Protein AF-A0A7X9IJD6-F1 (afdb_monomer_lite)

Structure (mmCIF, N/CA/C/O backbone):
data_AF-A0A7X9IJD6-F1
#
_entry.id   AF-A0A7X9IJD6-F1
#
loop_
_atom_site.group_PDB
_atom_site.id
_atom_site.type_symbol
_atom_site.label_atom_id
_atom_site.label_alt_id
_atom_site.label_comp_id
_atom_site.label_asym_id
_atom_site.label_entity_id
_atom_site.label_seq_id
_atom_site.pdbx_PDB_ins_code
_atom_site.Cartn_x
_atom_site.Cartn_y
_atom_site.Cartn_z
_atom_site.occupancy
_atom_site.B_iso_or_equiv
_atom_site.auth_seq_id
_atom_site.auth_comp_id
_atom_site.auth_asym_id
_atom_site.auth_atom_id
_atom_site.pdbx_PDB_model_num
ATOM 1 N N . MET A 1 1 ? 1.363 10.890 1.191 1.00 77.12 1 MET A N 1
ATOM 2 C CA . MET A 1 1 ? 1.584 9.485 1.599 1.00 77.12 1 MET A CA 1
ATOM 3 C C . MET A 1 1 ? 1.207 8.588 0.437 1.00 77.12 1 MET A C 1
ATOM 5 O O . MET A 1 1 ? 0.271 8.940 -0.274 1.00 77.12 1 MET A O 1
ATOM 9 N N . MET A 1 2 ? 1.909 7.467 0.264 1.00 86.25 2 MET A N 1
ATOM 10 C CA . MET A 1 2 ? 1.574 6.472 -0.753 1.00 86.25 2 MET A CA 1
ATOM 11 C C . MET A 1 2 ? 0.934 5.238 -0.121 1.00 86.25 2 MET A C 1
ATOM 13 O O . MET A 1 2 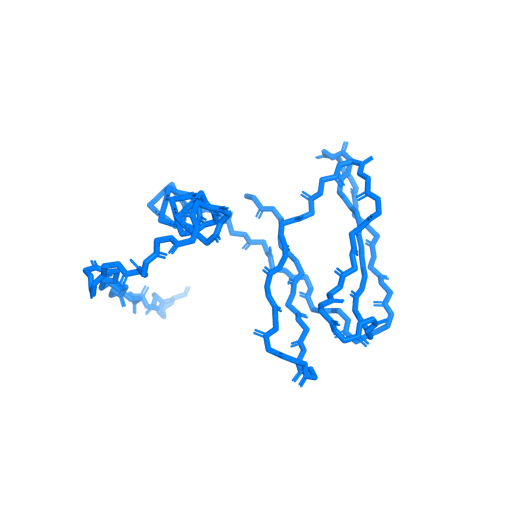? 1.429 4.720 0.885 1.00 86.25 2 MET A O 1
ATOM 17 N N . LEU A 1 3 ? -0.171 4.792 -0.706 1.00 88.94 3 LEU A N 1
ATOM 18 C CA . LEU A 1 3 ? -0.900 3.598 -0.302 1.00 88.94 3 LEU A CA 1
ATOM 19 C C . LEU A 1 3 ? -1.062 2.669 -1.506 1.00 88.94 3 LEU A C 1
ATOM 21 O O . LEU A 1 3 ? -1.094 3.138 -2.642 1.00 88.94 3 LEU A O 1
ATOM 25 N N . ILE A 1 4 ? -1.250 1.381 -1.248 1.00 92.44 4 ILE A N 1
ATOM 26 C CA . ILE A 1 4 ? -1.880 0.469 -2.203 1.00 92.44 4 ILE A CA 1
ATOM 27 C C . ILE A 1 4 ? -3.267 0.085 -1.707 1.00 92.44 4 ILE A C 1
ATOM 29 O O . ILE A 1 4 ? -3.468 -0.160 -0.515 1.00 92.44 4 ILE A O 1
ATOM 33 N N . TYR A 1 5 ? -4.214 0.017 -2.631 1.00 90.25 5 TYR A N 1
ATOM 34 C CA . TYR A 1 5 ? -5.533 -0.555 -2.423 1.00 90.25 5 TYR A CA 1
ATOM 35 C C . TYR A 1 5 ? -5.642 -1.889 -3.158 1.00 90.25 5 TYR A C 1
ATOM 37 O O . TYR A 1 5 ? -5.270 -1.998 -4.328 1.00 90.25 5 TYR A O 1
ATOM 45 N N . CYS A 1 6 ? -6.158 -2.902 -2.465 1.00 92.00 6 CYS A N 1
ATOM 46 C CA . CYS A 1 6 ? -6.455 -4.203 -3.044 1.00 92.00 6 CYS A CA 1
ATOM 47 C C . CYS A 1 6 ? -7.955 -4.299 -3.370 1.00 92.00 6 CYS A C 1
ATOM 49 O O . CYS A 1 6 ? -8.763 -4.370 -2.441 1.00 92.00 6 CYS A O 1
ATOM 51 N N . PRO A 1 7 ? -8.360 -4.388 -4.650 1.00 89.62 7 PRO A N 1
ATOM 52 C CA . PRO A 1 7 ? -9.771 -4.519 -5.014 1.00 89.62 7 PRO A CA 1
ATOM 53 C C . PRO A 1 7 ? -10.370 -5.877 -4.610 1.00 89.62 7 PRO A C 1
ATOM 55 O O . PRO A 1 7 ? -11.585 -5.993 -4.476 1.00 89.62 7 PRO A O 1
ATOM 58 N N . VAL A 1 8 ? -9.533 -6.896 -4.370 1.00 90.50 8 VAL A N 1
ATOM 59 C CA . VAL A 1 8 ? -9.974 -8.254 -4.012 1.00 90.50 8 VAL A CA 1
ATOM 60 C C . VAL A 1 8 ? -10.443 -8.324 -2.558 1.00 90.50 8 VAL A C 1
ATOM 62 O O . VAL A 1 8 ? -11.582 -8.694 -2.289 1.00 90.50 8 VAL A O 1
ATOM 65 N N . CYS A 1 9 ? -9.579 -7.960 -1.605 1.00 89.88 9 CYS A N 1
ATOM 66 C CA . CYS A 1 9 ? -9.903 -8.016 -0.173 1.00 89.88 9 CYS A CA 1
ATOM 67 C C . CYS A 1 9 ? -10.342 -6.672 0.420 1.00 89.88 9 CYS A C 1
ATOM 69 O O . CYS A 1 9 ? -10.636 -6.603 1.612 1.00 89.88 9 CYS A O 1
ATOM 71 N N . LYS A 1 10 ? -10.400 -5.613 -0.398 1.00 88.31 10 LYS A N 1
ATOM 72 C CA . LYS A 1 10 ? -10.718 -4.235 0.013 1.00 88.31 10 LYS A CA 1
ATOM 73 C C . LYS A 1 10 ? -9.767 -3.681 1.081 1.00 88.31 10 LYS A C 1
ATOM 75 O O . LYS A 1 10 ? -10.132 -2.775 1.826 1.00 88.31 10 LYS A O 1
ATOM 80 N N . ASP A 1 11 ? -8.556 -4.226 1.150 1.00 84.31 11 ASP A N 1
ATOM 81 C CA . ASP A 1 11 ? -7.525 -3.799 2.089 1.00 84.31 11 ASP A CA 1
ATOM 82 C C . ASP A 1 11 ? -6.768 -2.580 1.554 1.00 84.31 11 ASP A C 1
ATOM 84 O O . ASP A 1 11 ? -6.606 -2.407 0.341 1.00 84.31 11 ASP A O 1
ATOM 88 N N . MET A 1 12 ? -6.303 -1.735 2.469 1.00 89.38 12 MET A N 1
ATOM 89 C CA . MET A 1 12 ? -5.574 -0.511 2.159 1.00 89.38 12 MET A CA 1
ATOM 90 C C . MET A 1 12 ? -4.313 -0.456 3.005 1.00 89.38 12 MET A C 1
ATOM 92 O O . MET A 1 12 ? -4.370 -0.474 4.235 1.00 89.38 12 MET A O 1
ATOM 96 N N . ILE A 1 13 ? -3.167 -0.378 2.339 1.00 88.50 13 ILE A N 1
ATOM 97 C CA . ILE A 1 13 ? -1.871 -0.569 2.982 1.00 88.50 13 ILE A CA 1
ATOM 98 C C . ILE A 1 13 ? -0.984 0.612 2.684 1.00 88.50 13 ILE A C 1
ATOM 100 O O . ILE A 1 13 ? -0.824 1.019 1.536 1.00 88.50 13 ILE A O 1
ATOM 104 N N . LYS A 1 14 ? -0.349 1.130 3.728 1.00 89.19 14 LYS A N 1
ATOM 105 C CA . LYS A 1 14 ? 0.705 2.119 3.578 1.00 89.19 14 LYS A CA 1
ATOM 106 C C . LYS A 1 14 ? 1.960 1.480 3.003 1.00 89.19 14 LYS A C 1
ATOM 108 O O . LYS A 1 14 ? 2.488 0.529 3.576 1.00 89.19 14 LYS A O 1
ATOM 113 N N . MET A 1 15 ? 2.450 2.048 1.908 1.00 89.25 15 MET A N 1
ATOM 114 C CA . MET A 1 15 ? 3.732 1.664 1.335 1.00 89.25 15 MET A CA 1
ATOM 115 C C . MET A 1 15 ? 4.858 2.301 2.153 1.00 89.25 15 MET A C 1
ATOM 117 O O . MET A 1 15 ? 4.803 3.485 2.500 1.00 89.25 15 MET A O 1
ATOM 121 N N . ILE A 1 16 ? 5.865 1.497 2.467 1.00 90.31 16 ILE A N 1
ATOM 122 C CA . ILE A 1 16 ? 7.108 1.894 3.137 1.00 90.31 16 ILE A CA 1
ATOM 123 C C . ILE A 1 16 ? 8.295 1.383 2.300 1.00 90.31 16 ILE A C 1
ATOM 125 O O . ILE A 1 16 ? 8.053 0.669 1.322 1.00 90.31 16 ILE A O 1
ATOM 129 N N . PRO A 1 17 ? 9.556 1.698 2.651 1.00 91.75 17 PRO A N 1
ATOM 130 C CA . PRO A 1 17 ? 10.745 1.166 1.970 1.00 91.75 17 PRO A CA 1
ATOM 131 C C . PRO A 1 17 ? 10.992 -0.339 2.201 1.00 91.75 17 PRO A C 1
ATOM 133 O O . PRO A 1 17 ? 12.125 -0.801 2.157 1.00 91.75 17 PRO A O 1
ATOM 136 N N . GLU A 1 18 ? 9.934 -1.101 2.460 1.00 92.62 18 GLU A N 1
ATOM 137 C CA . GLU A 1 18 ? 9.914 -2.550 2.620 1.00 92.62 18 GLU A CA 1
ATOM 138 C C . GLU A 1 18 ? 8.712 -3.088 1.846 1.00 92.62 18 GLU A C 1
ATOM 140 O O . GLU A 1 18 ? 7.692 -2.404 1.713 1.00 92.62 18 GLU A O 1
ATOM 145 N N . TRP A 1 19 ? 8.820 -4.317 1.348 1.00 94.06 19 TRP A N 1
ATOM 146 C CA . TRP A 1 19 ? 7.751 -4.950 0.587 1.00 94.06 19 TRP A CA 1
ATOM 147 C C . TRP A 1 19 ? 6.531 -5.215 1.475 1.00 94.06 19 TRP A C 1
ATOM 149 O O . TRP A 1 19 ? 6.629 -5.866 2.517 1.00 94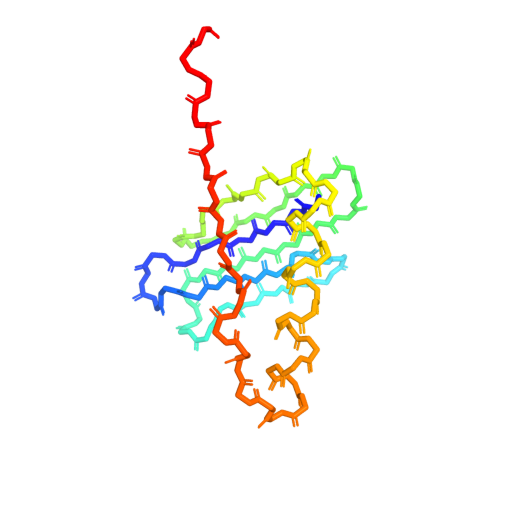.06 19 TRP A O 1
ATOM 159 N N . ARG A 1 20 ? 5.369 -4.687 1.082 1.00 94.12 20 ARG A N 1
ATOM 160 C CA . ARG A 1 20 ? 4.107 -4.847 1.813 1.00 94.12 20 ARG A CA 1
ATOM 161 C C . ARG A 1 20 ? 3.108 -5.610 0.968 1.00 94.12 20 ARG A C 1
ATOM 163 O O . ARG A 1 20 ? 3.011 -5.382 -0.231 1.00 94.12 20 ARG A O 1
ATOM 170 N N . VAL A 1 21 ? 2.333 -6.460 1.629 1.00 93.94 21 VAL A N 1
ATOM 171 C CA . VAL A 1 21 ? 1.384 -7.391 1.013 1.00 93.94 21 VAL A CA 1
ATOM 172 C C . VAL A 1 21 ? 0.022 -7.227 1.675 1.00 93.94 21 VAL A C 1
ATOM 174 O O . VAL A 1 21 ? -0.050 -7.065 2.897 1.00 93.94 21 VAL A O 1
ATOM 177 N N . CYS A 1 22 ? -1.050 -7.235 0.880 1.00 92.50 22 CYS A N 1
ATOM 178 C CA . CYS A 1 22 ? -2.426 -7.169 1.381 1.00 92.50 22 CYS A CA 1
ATOM 179 C C . CYS A 1 22 ? -2.846 -8.431 2.115 1.00 92.50 22 CYS A C 1
ATOM 181 O O . CYS A 1 22 ? -2.239 -9.489 1.968 1.00 92.50 22 CYS A O 1
ATOM 183 N N . HIS A 1 23 ? -3.938 -8.330 2.871 1.00 90.81 23 HIS A N 1
ATOM 184 C CA . HIS A 1 23 ? -4.457 -9.455 3.640 1.00 90.81 23 HIS A CA 1
ATOM 185 C C . HIS A 1 23 ? -4.682 -10.737 2.814 1.00 90.81 23 HIS A C 1
ATOM 187 O O . HIS A 1 23 ? -4.468 -11.828 3.331 1.00 90.81 23 HIS A O 1
ATOM 193 N N . CYS A 1 24 ? -5.086 -10.630 1.541 1.00 92.31 24 CYS A N 1
ATOM 194 C CA . CYS A 1 24 ? -5.285 -11.800 0.676 1.00 92.31 24 CYS A CA 1
ATOM 195 C C . CYS A 1 24 ? -4.068 -12.197 -0.173 1.00 92.31 24 CYS A C 1
ATOM 197 O O . CYS A 1 24 ? -4.180 -13.130 -0.962 1.00 92.31 24 CYS A O 1
ATOM 199 N N . GLY A 1 25 ? -2.940 -11.491 -0.072 1.00 94.31 25 GLY A N 1
ATOM 200 C CA . GLY A 1 25 ? -1.739 -11.794 -0.858 1.00 94.31 25 GLY A CA 1
ATOM 201 C C . GLY A 1 25 ? -1.783 -11.392 -2.337 1.00 94.31 25 GLY A C 1
ATOM 202 O O . GLY A 1 25 ? -0.821 -11.628 -3.048 1.00 94.31 25 GLY A O 1
ATOM 203 N N . MET A 1 26 ? -2.870 -10.786 -2.827 1.00 94.75 26 MET A N 1
ATOM 204 C CA . MET A 1 26 ? -3.062 -10.506 -4.266 1.00 94.75 26 MET A CA 1
ATOM 205 C C . MET A 1 26 ? -2.547 -9.135 -4.727 1.00 94.75 26 MET A C 1
ATOM 207 O O . MET A 1 26 ? -2.576 -8.825 -5.921 1.00 94.75 26 MET A O 1
ATOM 211 N N . SER A 1 27 ? -2.156 -8.274 -3.793 1.00 94.94 27 SER A N 1
ATOM 212 C CA . SER A 1 27 ? -1.707 -6.909 -4.061 1.00 94.94 27 SER A CA 1
ATOM 213 C C . SER A 1 27 ? -0.533 -6.580 -3.165 1.00 94.94 27 SER A C 1
ATOM 215 O O . SER A 1 27 ? -0.622 -6.734 -1.944 1.00 94.94 27 SER A O 1
ATOM 217 N N . GLU A 1 28 ? 0.541 -6.097 -3.775 1.00 95.94 28 GLU A N 1
ATOM 218 C CA . GLU A 1 28 ? 1.805 -5.874 -3.087 1.00 95.94 28 GLU A CA 1
ATOM 219 C C . GLU A 1 28 ? 2.501 -4.620 -3.617 1.00 95.94 28 GLU A C 1
ATOM 221 O O . GLU A 1 28 ? 2.227 -4.163 -4.731 1.00 95.94 28 GLU A O 1
ATOM 226 N N . GLY A 1 29 ? 3.398 -4.053 -2.816 1.00 94.81 29 GLY A N 1
ATOM 227 C CA . GLY A 1 29 ? 4.232 -2.946 -3.260 1.00 94.81 29 GLY A CA 1
ATOM 228 C C . GLY A 1 29 ? 5.114 -2.337 -2.178 1.00 94.81 29 GLY A C 1
ATOM 229 O O . GLY A 1 29 ? 4.968 -2.621 -0.987 1.00 94.81 29 GLY A O 1
ATOM 230 N N . LEU A 1 30 ? 6.021 -1.461 -2.610 1.00 95.31 30 LEU A N 1
ATOM 231 C CA . LEU A 1 30 ? 6.895 -0.663 -1.747 1.00 95.31 30 LEU A CA 1
ATOM 232 C C . LEU A 1 30 ? 7.122 0.747 -2.292 1.00 95.31 30 LEU A C 1
ATOM 234 O O . LEU A 1 30 ? 6.977 1.003 -3.490 1.00 95.31 30 LEU A O 1
ATOM 238 N N . PHE A 1 31 ? 7.487 1.663 -1.397 1.00 91.81 31 PHE A N 1
ATOM 239 C CA . PHE A 1 31 ? 7.810 3.051 -1.719 1.00 91.81 31 PHE A CA 1
ATOM 240 C C . PHE A 1 31 ? 9.091 3.468 -1.002 1.00 91.81 31 PHE A C 1
ATOM 242 O O . PHE A 1 31 ? 9.128 3.481 0.227 1.00 91.81 31 PHE A O 1
ATOM 249 N N . ASN A 1 32 ? 10.125 3.842 -1.756 1.00 90.25 32 ASN A N 1
ATOM 250 C CA . ASN A 1 32 ? 11.438 4.208 -1.211 1.00 90.25 32 ASN A CA 1
ATOM 251 C C . ASN A 1 32 ? 11.669 5.730 -1.106 1.00 90.25 32 ASN A C 1
ATOM 253 O O . ASN A 1 32 ? 12.803 6.157 -0.937 1.00 90.25 32 ASN A O 1
ATOM 257 N N . GLY A 1 33 ? 10.612 6.545 -1.188 1.00 84.56 33 GLY A N 1
ATOM 258 C CA . GLY A 1 33 ? 10.692 8.010 -1.113 1.00 84.56 33 GLY A CA 1
ATOM 259 C C . GLY A 1 33 ? 10.688 8.688 -2.483 1.00 84.56 33 GLY A C 1
ATOM 260 O O . GLY A 1 33 ? 9.963 9.664 -2.661 1.00 84.56 33 GLY A O 1
ATOM 261 N N . ASP A 1 34 ? 11.392 8.107 -3.453 1.00 86.56 34 ASP A N 1
ATOM 262 C CA . ASP A 1 34 ? 11.530 8.672 -4.805 1.00 86.56 34 ASP A CA 1
ATOM 263 C C . ASP A 1 34 ? 10.802 7.848 -5.873 1.00 86.56 34 ASP A C 1
ATOM 265 O O . ASP A 1 34 ? 10.384 8.363 -6.909 1.00 86.56 34 ASP A O 1
ATOM 269 N N . SER A 1 35 ? 10.626 6.551 -5.627 1.00 87.69 35 SER A N 1
ATOM 270 C CA . SER A 1 35 ? 10.052 5.606 -6.579 1.00 87.69 35 SER A CA 1
ATOM 271 C C . SER A 1 35 ? 9.141 4.598 -5.891 1.00 87.69 35 SER A C 1
ATOM 273 O O . SER A 1 35 ? 9.214 4.353 -4.682 1.00 87.69 35 SER A O 1
ATOM 275 N N . TRP A 1 36 ? 8.254 4.009 -6.682 1.00 89.75 36 TRP A N 1
ATOM 276 C CA . TRP A 1 36 ? 7.290 3.032 -6.214 1.00 89.75 36 TRP A CA 1
ATOM 277 C C . TRP A 1 36 ? 7.245 1.836 -7.138 1.00 89.75 36 TRP A C 1
ATOM 279 O O . TRP A 1 36 ? 7.428 1.956 -8.348 1.00 89.75 36 TRP A O 1
ATOM 289 N N . GLN A 1 37 ? 7.007 0.682 -6.534 1.00 93.75 37 GLN A N 1
ATOM 290 C CA . GLN A 1 37 ? 6.823 -0.576 -7.234 1.00 93.75 37 GLN A CA 1
ATOM 291 C C . GLN A 1 37 ? 5.563 -1.230 -6.692 1.00 93.75 37 GLN A C 1
ATOM 293 O O . GLN A 1 37 ? 5.357 -1.261 -5.477 1.00 93.75 37 GLN A O 1
ATOM 298 N N . VAL A 1 38 ? 4.720 -1.724 -7.594 1.00 92.75 38 VAL A N 1
ATOM 299 C CA . VAL A 1 38 ? 3.500 -2.463 -7.263 1.00 92.75 38 VAL A CA 1
ATOM 300 C C . VAL A 1 38 ? 3.378 -3.686 -8.152 1.00 92.75 38 VAL A C 1
ATOM 302 O O . VAL A 1 38 ? 3.819 -3.668 -9.302 1.00 92.75 38 VAL A O 1
ATOM 305 N N . THR A 1 39 ? 2.760 -4.737 -7.627 1.00 93.75 39 THR A N 1
ATOM 306 C CA . THR A 1 39 ? 2.502 -5.978 -8.364 1.00 93.75 39 THR A CA 1
ATOM 307 C C . THR A 1 39 ? 1.098 -6.514 -8.082 1.00 93.75 39 THR A C 1
ATOM 309 O O . THR A 1 39 ? 0.390 -6.070 -7.168 1.00 93.75 39 THR A O 1
ATOM 312 N N . GLY A 1 40 ? 0.674 -7.477 -8.904 1.00 92.12 40 GLY A N 1
ATOM 313 C CA . GLY A 1 40 ? -0.629 -8.124 -8.784 1.00 92.12 40 GLY A CA 1
ATOM 314 C C . GLY A 1 40 ? -1.782 -7.184 -9.136 1.00 92.12 40 GLY A C 1
ATOM 315 O O . GLY A 1 40 ? -1.755 -6.505 -10.158 1.00 92.12 40 GLY A O 1
ATOM 316 N N . GLN A 1 41 ? -2.807 -7.160 -8.284 1.00 90.00 41 GLN A N 1
ATOM 317 C CA . GLN A 1 41 ? -4.023 -6.345 -8.446 1.00 90.00 41 GLN A CA 1
ATOM 318 C C . GLN A 1 41 ? -3.924 -4.983 -7.727 1.00 90.00 41 GLN A C 1
ATOM 320 O O . GLN A 1 41 ? -4.940 -4.362 -7.426 1.00 90.00 41 GLN A O 1
ATOM 325 N N . ALA A 1 42 ? -2.721 -4.557 -7.334 1.00 90.06 42 ALA A N 1
ATOM 326 C CA . ALA A 1 42 ? -2.527 -3.363 -6.518 1.00 90.06 42 ALA A CA 1
ATOM 327 C C . ALA A 1 42 ? -2.860 -2.073 -7.284 1.00 90.06 42 ALA A C 1
ATOM 329 O O . ALA A 1 42 ? -2.301 -1.803 -8.346 1.00 90.06 42 ALA A O 1
ATOM 330 N N . ILE A 1 43 ? -3.721 -1.240 -6.696 1.00 90.50 43 ILE A N 1
ATOM 331 C CA . ILE A 1 43 ? -4.022 0.105 -7.192 1.00 90.50 43 ILE A CA 1
ATOM 332 C C . ILE A 1 43 ? -3.282 1.116 -6.305 1.00 90.50 43 ILE A C 1
ATOM 334 O O . ILE A 1 43 ? -3.599 1.217 -5.116 1.00 90.50 43 ILE A O 1
ATOM 338 N N . PRO A 1 44 ? -2.296 1.859 -6.829 1.00 87.00 44 PRO A N 1
ATOM 339 C CA . PRO A 1 44 ? -1.602 2.893 -6.071 1.00 87.00 44 PRO A CA 1
ATOM 340 C C . PRO A 1 44 ? -2.529 4.081 -5.797 1.00 87.00 44 PRO A C 1
ATOM 342 O O . PRO A 1 44 ? -3.243 4.553 -6.679 1.00 87.00 44 PRO A O 1
ATOM 345 N N . ILE A 1 45 ? -2.483 4.606 -4.577 1.00 86.25 45 ILE A N 1
ATOM 346 C CA . ILE A 1 45 ? -3.208 5.811 -4.177 1.00 86.25 45 ILE A CA 1
ATOM 347 C C . ILE A 1 45 ? -2.199 6.808 -3.617 1.00 86.25 45 ILE A C 1
ATOM 349 O O . ILE A 1 45 ? -1.582 6.586 -2.568 1.00 86.25 45 ILE A O 1
ATOM 353 N N . LEU A 1 46 ? -2.058 7.937 -4.309 1.00 83.06 46 LEU A N 1
ATOM 354 C CA . LEU A 1 46 ? -1.324 9.090 -3.812 1.00 83.06 46 LEU A CA 1
ATOM 355 C C . LEU A 1 46 ? -2.286 9.977 -3.025 1.00 83.06 46 LEU A C 1
ATOM 357 O O . LEU A 1 46 ? -3.216 10.546 -3.591 1.00 83.06 46 LEU A O 1
ATOM 361 N N . VAL A 1 47 ? -2.037 10.140 -1.726 1.00 72.56 47 VAL A N 1
ATOM 362 C CA . VAL A 1 47 ? -2.811 11.083 -0.914 1.00 72.56 47 VAL A CA 1
ATOM 363 C C . VAL A 1 47 ? -1.944 12.246 -0.469 1.00 72.56 47 VAL A C 1
ATOM 365 O O . VAL A 1 47 ? -1.012 12.086 0.328 1.00 72.56 47 VAL A O 1
ATOM 368 N N . ASN A 1 48 ? -2.282 13.436 -0.964 1.00 71.69 48 ASN A N 1
ATOM 369 C CA . ASN A 1 48 ? -1.624 14.693 -0.617 1.00 71.69 48 ASN A CA 1
ATOM 370 C C . ASN A 1 48 ? -2.516 15.602 0.249 1.00 71.69 48 ASN A C 1
ATOM 372 O O . ASN A 1 48 ? -2.660 16.791 -0.008 1.00 71.69 48 ASN A O 1
ATOM 376 N N . CYS A 1 49 ? -3.151 15.039 1.282 1.00 72.56 49 CYS A N 1
ATOM 377 C CA . CYS A 1 49 ? -3.998 15.796 2.205 1.00 72.56 49 CYS A CA 1
ATOM 378 C C . CYS A 1 49 ? -3.552 15.591 3.659 1.00 72.56 49 CYS A C 1
ATOM 380 O O . CYS A 1 49 ? -3.485 14.459 4.146 1.00 72.56 49 CYS A O 1
ATOM 382 N N . LYS A 1 50 ? -3.258 16.692 4.370 1.00 71.12 50 LYS A N 1
ATOM 383 C CA . LYS A 1 50 ? -2.822 16.675 5.782 1.00 71.12 50 LYS A CA 1
ATOM 384 C C . LYS A 1 50 ? -3.861 16.014 6.693 1.00 71.12 50 LYS A C 1
ATOM 386 O O . LYS A 1 50 ? -3.503 15.165 7.507 1.00 71.12 50 LYS A O 1
ATOM 391 N N . SER A 1 51 ? -5.134 16.363 6.519 1.00 69.19 51 SER A N 1
ATOM 392 C CA . SER A 1 51 ? -6.257 15.827 7.297 1.00 69.19 51 SER A CA 1
ATOM 393 C C . SER A 1 51 ? -6.403 14.320 7.090 1.00 69.19 51 SER A C 1
ATOM 395 O O . SER A 1 51 ? -6.534 13.569 8.055 1.00 69.19 51 SER A O 1
ATOM 397 N N . PHE A 1 52 ? -6.274 13.866 5.839 1.00 70.56 52 PHE A N 1
ATOM 398 C CA . PHE A 1 52 ? -6.343 12.448 5.501 1.00 70.56 52 PHE A CA 1
ATOM 399 C C . PHE A 1 52 ? -5.186 11.650 6.097 1.00 70.56 52 PHE A C 1
ATOM 401 O O . PHE A 1 52 ? -5.407 10.617 6.724 1.00 70.56 52 PHE A O 1
ATOM 408 N N . ASN A 1 53 ? -3.956 12.155 5.966 1.00 68.12 53 ASN A N 1
ATOM 409 C CA . ASN A 1 53 ? -2.773 11.505 6.530 1.00 68.12 53 ASN A CA 1
ATOM 410 C C . ASN A 1 53 ? -2.894 11.317 8.050 1.00 68.12 53 ASN A C 1
ATOM 412 O O . ASN A 1 53 ? -2.478 10.281 8.571 1.00 68.12 53 ASN A O 1
ATOM 416 N N . LYS A 1 54 ? -3.486 12.291 8.756 1.00 72.56 54 LYS A N 1
ATOM 417 C CA . LYS A 1 54 ? -3.742 12.194 10.198 1.00 72.56 54 LYS A CA 1
ATOM 418 C C . LYS A 1 54 ? -4.800 11.133 10.509 1.00 72.56 54 LYS A C 1
ATOM 420 O O . LYS A 1 54 ? -4.546 10.268 11.342 1.00 72.56 54 LYS A O 1
ATOM 425 N N . ALA A 1 55 ? -5.937 11.166 9.812 1.00 71.25 55 ALA A N 1
ATOM 426 C CA . ALA A 1 55 ? -7.043 10.233 10.026 1.00 71.25 55 ALA A CA 1
ATOM 427 C C . ALA A 1 55 ? -6.624 8.771 9.815 1.00 71.25 55 ALA A C 1
ATOM 429 O O . ALA A 1 55 ? -6.875 7.920 10.662 1.00 71.25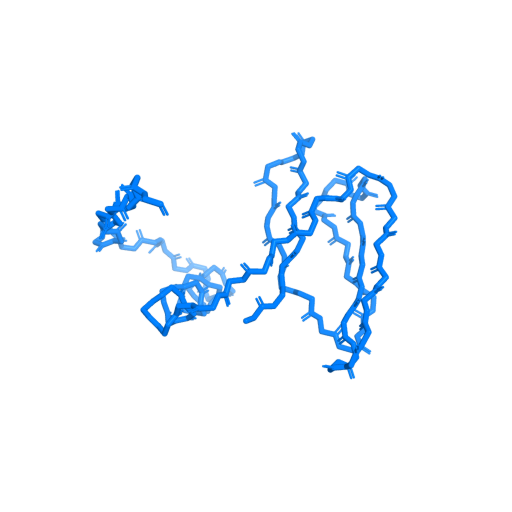 55 ALA A O 1
ATOM 430 N N . ILE A 1 56 ? -5.921 8.478 8.722 1.00 72.44 56 ILE A N 1
ATOM 431 C CA . ILE A 1 56 ? -5.529 7.102 8.408 1.00 72.44 56 ILE A CA 1
ATOM 432 C C . ILE A 1 56 ? -4.372 6.596 9.273 1.00 72.44 56 ILE A C 1
ATOM 434 O O . ILE A 1 56 ? -4.330 5.414 9.604 1.00 72.44 56 ILE A O 1
ATOM 438 N N . SER A 1 57 ? -3.457 7.478 9.694 1.00 71.69 57 SER A N 1
ATOM 439 C CA . SER A 1 57 ? -2.434 7.116 10.683 1.00 71.69 57 SER A CA 1
ATOM 440 C C . SER A 1 57 ? -3.083 6.752 12.015 1.00 71.69 57 SER A C 1
ATOM 442 O O . SER A 1 57 ? -2.718 5.737 12.600 1.00 71.69 57 SER A O 1
ATOM 444 N N . GLN A 1 58 ? -4.083 7.526 12.451 1.00 72.06 58 GLN A N 1
ATOM 445 C CA . GLN A 1 58 ? -4.842 7.230 13.664 1.00 72.06 58 GLN A CA 1
ATOM 446 C C . GLN A 1 58 ? -5.606 5.907 13.538 1.00 72.06 58 GLN A C 1
ATOM 448 O O . GLN A 1 58 ? -5.467 5.047 14.399 1.00 72.06 58 GLN A O 1
ATOM 453 N N . TYR A 1 59 ? -6.302 5.687 12.420 1.00 72.62 59 TYR A N 1
ATOM 454 C CA . TYR A 1 59 ? -6.987 4.425 12.141 1.00 72.62 59 TYR A CA 1
ATOM 455 C C . TYR A 1 59 ? -6.041 3.213 12.171 1.00 72.62 59 TYR A C 1
ATOM 457 O O . TYR A 1 59 ? -6.371 2.183 12.755 1.00 72.62 59 TYR A O 1
ATOM 465 N N . MET A 1 60 ? -4.849 3.320 11.571 1.00 69.25 60 MET A N 1
ATOM 466 C CA . MET A 1 60 ? -3.855 2.241 11.602 1.00 69.25 60 MET A CA 1
ATOM 467 C C . MET A 1 60 ? -3.344 1.966 13.022 1.00 69.25 60 MET A C 1
ATOM 469 O O . MET A 1 60 ? -3.207 0.801 13.394 1.00 69.25 60 MET A O 1
ATOM 473 N N . ILE A 1 61 ? -3.098 3.012 13.819 1.00 74.25 61 ILE A N 1
ATOM 474 C CA . ILE A 1 61 ? -2.718 2.885 15.236 1.00 74.25 61 ILE A CA 1
ATOM 475 C C . ILE A 1 61 ? -3.829 2.182 16.020 1.00 74.25 61 ILE A C 1
ATOM 477 O O . ILE A 1 61 ? -3.556 1.237 16.757 1.00 74.25 61 ILE A O 1
ATOM 481 N N . ASP A 1 62 ? -5.078 2.598 15.825 1.00 72.88 62 ASP A N 1
ATOM 482 C CA . ASP A 1 62 ? -6.231 2.025 16.514 1.00 72.88 62 ASP A CA 1
ATOM 483 C C . ASP A 1 62 ? -6.424 0.549 16.139 1.00 72.88 62 ASP A C 1
ATOM 485 O O . ASP A 1 62 ? -6.600 -0.289 17.024 1.00 72.88 62 ASP A O 1
ATOM 489 N N . LYS A 1 63 ? -6.286 0.200 14.851 1.00 68.12 63 LYS A N 1
ATOM 490 C CA . LYS A 1 63 ? -6.363 -1.186 14.360 1.00 68.12 63 LYS A CA 1
ATOM 491 C C . LYS A 1 63 ? -5.273 -2.070 14.975 1.00 68.12 63 LYS A C 1
ATOM 493 O O . LYS A 1 63 ? -5.574 -3.178 15.412 1.00 68.12 63 LYS A O 1
ATOM 498 N N . LEU A 1 64 ? -4.030 -1.586 15.046 1.00 68.31 64 LEU A N 1
ATOM 499 C CA . LEU A 1 64 ? -2.921 -2.306 15.692 1.00 68.31 64 LEU A CA 1
ATOM 500 C C . LEU A 1 64 ? -3.126 -2.452 17.205 1.00 68.31 64 LEU A C 1
ATOM 502 O O . LEU A 1 64 ? -2.758 -3.470 17.781 1.00 68.31 64 LEU A O 1
ATOM 506 N N . ALA A 1 65 ? -3.752 -1.462 17.840 1.00 74.06 65 ALA A N 1
ATOM 507 C CA . ALA A 1 65 ? -4.099 -1.489 19.256 1.00 74.06 65 ALA A CA 1
ATOM 508 C C . ALA A 1 65 ? -5.383 -2.290 19.564 1.00 74.06 65 ALA A C 1
ATOM 510 O O . ALA A 1 65 ? -5.813 -2.316 20.717 1.00 74.06 65 ALA A O 1
ATOM 511 N N . GLY A 1 66 ? -6.030 -2.898 18.560 1.00 76.38 66 GLY A N 1
ATOM 512 C CA . GLY A 1 66 ? -7.303 -3.613 18.718 1.00 76.38 66 GLY A CA 1
ATOM 513 C C . GLY A 1 66 ? -8.484 -2.712 19.103 1.00 76.38 66 GLY A C 1
ATOM 514 O O . GLY A 1 66 ? -9.513 -3.197 19.576 1.00 76.38 66 GLY A O 1
ATOM 515 N N . ARG A 1 67 ? -8.349 -1.393 18.931 1.00 67.81 67 ARG A N 1
ATOM 516 C CA . ARG A 1 67 ? -9.386 -0.408 19.243 1.00 67.81 67 ARG A CA 1
ATOM 517 C 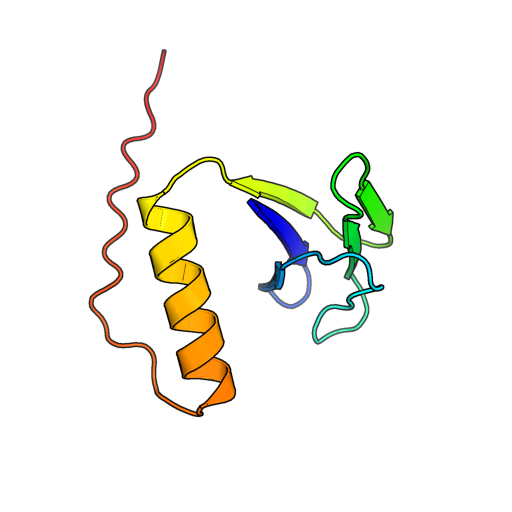C . ARG A 1 67 ? -10.383 -0.339 18.093 1.00 67.81 67 ARG A C 1
ATOM 519 O O . ARG A 1 67 ? -10.009 -0.340 16.921 1.00 67.81 67 ARG A O 1
ATOM 526 N N . LYS A 1 68 ? -11.675 -0.275 18.425 1.00 56.75 68 LYS A N 1
ATOM 527 C CA . LYS A 1 68 ? -12.716 -0.049 17.417 1.00 56.75 68 LYS A CA 1
ATOM 528 C C . LYS A 1 68 ? -12.579 1.380 16.880 1.00 56.75 68 LYS A C 1
ATOM 530 O O . LYS A 1 68 ? -12.410 2.290 17.692 1.00 56.75 68 LYS A O 1
ATOM 535 N N . PRO A 1 69 ? -12.657 1.583 15.553 1.00 55.97 69 PRO A N 1
ATOM 536 C CA . PRO A 1 69 ? -12.639 2.922 14.985 1.00 55.97 69 PRO A CA 1
ATOM 537 C C . PRO A 1 69 ? -13.804 3.723 15.572 1.00 55.97 69 PRO A C 1
ATOM 539 O O . PRO A 1 69 ? -14.949 3.267 15.549 1.00 55.97 69 PRO A O 1
ATOM 542 N N . THR A 1 70 ? -13.508 4.887 16.144 1.00 55.69 70 THR A N 1
ATOM 543 C CA . THR A 1 70 ? -14.534 5.834 16.581 1.00 55.69 70 THR A CA 1
ATOM 544 C C . THR A 1 70 ? -15.276 6.351 15.347 1.00 55.69 70 THR A C 1
ATOM 546 O O . THR A 1 70 ? -14.678 6.548 14.291 1.00 55.69 70 THR A O 1
ATOM 549 N N . SER A 1 71 ? -16.594 6.525 15.448 1.00 51.78 71 SER A N 1
ATOM 550 C CA . SER A 1 71 ? -17.502 6.865 14.337 1.00 51.78 71 SER A CA 1
ATOM 551 C C . SER A 1 71 ? -17.228 8.210 13.653 1.00 51.78 71 SER A C 1
ATOM 553 O O . SER A 1 71 ? -17.884 8.536 12.671 1.00 51.78 71 SER A O 1
ATOM 555 N N . ASP A 1 72 ? -16.260 8.985 14.137 1.00 50.09 72 ASP A N 1
ATOM 556 C CA . ASP A 1 72 ? -16.152 10.416 13.849 1.00 50.09 72 ASP A CA 1
ATOM 557 C C . ASP A 1 72 ? -15.242 10.744 12.657 1.00 50.09 72 ASP A C 1
ATOM 559 O O . ASP A 1 72 ? -14.920 11.906 12.411 1.00 50.09 72 ASP A O 1
ATOM 563 N N . TYR A 1 73 ? -14.845 9.747 11.863 1.00 52.12 73 TYR A N 1
ATOM 564 C CA . TYR A 1 73 ? -14.141 9.975 10.599 1.00 52.12 73 TYR A CA 1
ATOM 565 C C . TYR A 1 73 ? -15.120 10.432 9.499 1.00 52.12 73 TYR A C 1
ATOM 567 O O . TYR A 1 73 ? -15.246 9.799 8.451 1.00 52.12 73 TYR A O 1
ATOM 575 N N . HIS A 1 74 ? -15.832 11.539 9.727 1.00 43.94 74 HIS A N 1
ATOM 576 C CA 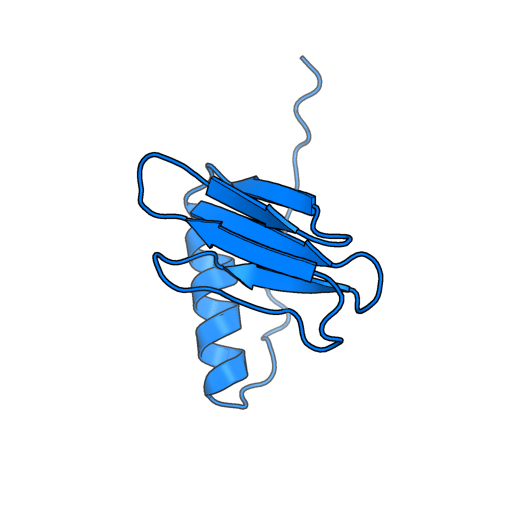. HIS A 1 74 ? -16.646 12.190 8.703 1.00 43.94 74 HIS A CA 1
ATOM 577 C C . HIS A 1 74 ? -15.730 12.832 7.653 1.00 43.94 74 HIS A C 1
ATOM 579 O O . HIS A 1 74 ? -15.169 13.908 7.854 1.00 43.94 74 HIS A O 1
ATOM 585 N N . PHE A 1 75 ? -15.580 12.158 6.513 1.00 46.62 75 PHE A N 1
ATOM 586 C CA . PHE A 1 75 ? -14.973 12.727 5.315 1.00 46.62 75 PHE A CA 1
ATOM 587 C C . PHE A 1 75 ? -16.047 13.398 4.462 1.00 46.62 75 PHE A C 1
ATOM 589 O O . PHE A 1 75 ? -16.750 12.742 3.697 1.00 46.62 75 PHE A O 1
ATOM 596 N N . SER A 1 76 ? -16.146 14.721 4.548 1.00 39.88 76 SER A N 1
ATOM 597 C CA . SER A 1 76 ? -16.740 15.530 3.486 1.00 39.88 76 SER A CA 1
ATOM 598 C C . SER A 1 76 ? -15.704 15.683 2.371 1.00 39.88 76 SER A C 1
ATOM 600 O O . SER A 1 76 ? -14.853 16.571 2.387 1.00 39.88 76 SER A O 1
ATOM 602 N N . ALA A 1 77 ? -15.732 14.760 1.410 1.00 40.44 77 ALA A N 1
ATOM 603 C CA . ALA A 1 77 ? -15.024 14.940 0.153 1.00 40.44 77 ALA A CA 1
ATOM 604 C C . ALA A 1 77 ? -15.775 15.998 -0.668 1.00 40.44 77 ALA A C 1
ATOM 606 O O . ALA A 1 77 ? -16.718 15.679 -1.384 1.00 40.44 77 ALA A O 1
ATOM 607 N N . ASN A 1 78 ? -15.360 17.262 -0.563 1.00 38.41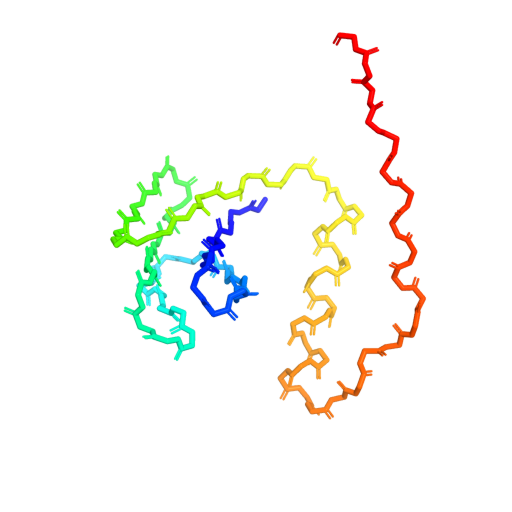 78 ASN A N 1
ATOM 608 C CA . ASN A 1 78 ? -15.622 18.213 -1.639 1.00 38.41 78 ASN A CA 1
ATOM 609 C C . ASN A 1 78 ? -14.736 17.787 -2.811 1.00 38.41 78 ASN A C 1
ATOM 611 O O . ASN A 1 78 ? -13.562 18.151 -2.880 1.00 38.41 78 ASN A O 1
ATOM 615 N N . ILE A 1 79 ? -15.287 16.943 -3.683 1.00 37.06 79 ILE A N 1
ATOM 616 C CA . ILE A 1 79 ? -14.751 16.733 -5.023 1.00 37.06 79 ILE A CA 1
ATOM 617 C C . ILE A 1 79 ? -14.898 18.090 -5.710 1.00 37.06 79 ILE A C 1
ATOM 619 O O . ILE A 1 79 ? -16.006 18.524 -6.012 1.00 37.06 79 ILE A O 1
ATOM 623 N N . LEU A 1 80 ? -13.790 18.817 -5.829 1.00 40.25 80 LEU A N 1
ATOM 624 C CA . LEU A 1 80 ? -13.729 20.009 -6.659 1.00 40.25 80 LEU A CA 1
ATOM 625 C C . LEU A 1 80 ? -13.791 19.533 -8.112 1.00 40.25 80 LEU A C 1
ATOM 627 O O . LEU A 1 80 ? -12.798 19.033 -8.634 1.00 40.25 80 LEU A O 1
ATOM 631 N N . ASP A 1 81 ? -14.964 19.664 -8.728 1.00 37.91 81 ASP A N 1
ATOM 632 C CA . ASP A 1 81 ? -15.078 19.823 -10.177 1.00 37.91 81 ASP A CA 1
ATOM 633 C C . ASP A 1 81 ? -14.420 21.161 -10.540 1.00 37.91 81 ASP A C 1
ATOM 635 O O . ASP A 1 81 ? -14.983 22.216 -10.240 1.00 37.91 81 ASP A O 1
ATOM 639 N N . SER A 1 82 ? -13.218 21.129 -11.124 1.00 35.78 82 SER A N 1
ATOM 640 C CA . SER A 1 82 ? -12.626 22.179 -11.980 1.00 35.78 82 SER A CA 1
ATOM 641 C C . SER A 1 82 ? -11.357 21.657 -12.649 1.00 35.78 82 SER A C 1
ATOM 643 O O . SER A 1 82 ? -10.411 21.310 -11.905 1.00 35.78 82 SER A O 1
#

Radius of gyration: 13.68 Å; chains: 1; bounding box: 29×34×31 Å

Foldseek 3Di:
DKWKAAPPVRDIGDAAQDWDAGPVRQKIWHDDPPDIDIDGRIDMDDDPDPLVVVLVVVVVVCVVVVHDDDPPPDDPPPPDDD

pLDDT: mean 77.32, std 17.56, range [35.78, 95.94]

Organism: NCBI:txid2024889

Secondary structure (DSSP, 8-state):
-EEEE-TTT--EEE-BSB-EE-TTSSEEEEE-SS-EEEEET-EEEE---HHHHHHHHHHHHHHHTTPPPPTT----------

Sequence (82 aa):
MMLIYCPVCKDMIKMIPEWRVCHCGMSEGLFNGDSWQVTGQAIPILVNCKSFNKAISQYMIDKLAGRKPTSDYHFSANILDS